Protein AF-A0A958R7R3-F1 (afdb_monomer_lite)

pLDDT: mean 90.33, std 13.27, range [42.0, 98.0]

S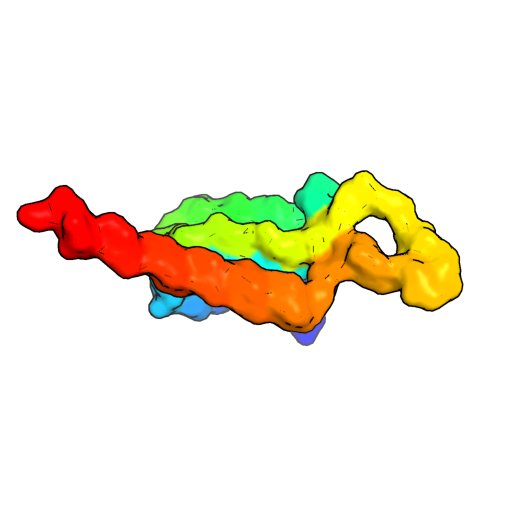equence (94 aa):
RWIAPLNKEKICLHAGKFKKILIVDECRQTGSLSESLVAMLIENKVSSEIEVLAAHDCFITLGVAAAEGLPSKEGIKEKIKSMISLQKKSLESL

Foldseek 3Di:
DDLPPDPLVVCLVVQLVDQAEEAFEADEPPPDCVVVNVVSNVVVVSNHHYDYDYFHPDDQDDDPCRCVRHCDPVNVVVVVVVVVVVVVVVVVPD

Structure (mmCIF, N/CA/C/O backbone):
data_AF-A0A958R7R3-F1
#
_entry.id   AF-A0A958R7R3-F1
#
loop_
_atom_site.group_PDB
_atom_site.id
_atom_site.type_symbol
_atom_site.label_atom_id
_atom_site.label_alt_id
_atom_site.label_comp_id
_atom_site.label_asym_id
_atom_site.label_entity_id
_atom_site.label_seq_id
_atom_site.pdbx_PDB_ins_code
_atom_site.Cartn_x
_atom_site.Cartn_y
_atom_site.Cartn_z
_atom_site.occupancy
_atom_site.B_iso_or_equiv
_atom_site.auth_seq_id
_atom_site.auth_comp_id
_atom_site.auth_asym_id
_atom_site.auth_atom_id
_atom_site.pdbx_PDB_model_num
ATOM 1 N N . ARG A 1 1 ? -14.880 1.634 -12.260 1.00 76.62 1 ARG A N 1
ATOM 2 C CA . ARG A 1 1 ? -14.138 2.326 -11.172 1.00 76.62 1 ARG A CA 1
ATOM 3 C C . ARG A 1 1 ? -13.183 3.306 -11.835 1.00 76.62 1 ARG A C 1
ATOM 5 O O . ARG A 1 1 ? -12.773 3.021 -12.949 1.00 76.62 1 ARG A O 1
ATOM 12 N N . TRP A 1 2 ? -12.868 4.417 -11.178 1.00 86.75 2 TRP A N 1
ATOM 13 C CA . TRP A 1 2 ? -11.984 5.459 -11.706 1.00 86.75 2 TRP A CA 1
ATOM 14 C C . TRP A 1 2 ? -10.827 5.667 -10.735 1.00 86.75 2 TRP A C 1
ATOM 16 O O . TRP A 1 2 ? -11.025 5.536 -9.526 1.00 86.75 2 TRP A O 1
ATOM 26 N N . ILE A 1 3 ? -9.648 5.975 -11.271 1.00 83.81 3 ILE A N 1
ATOM 27 C CA . ILE A 1 3 ? -8.456 6.299 -10.480 1.00 83.81 3 ILE A CA 1
ATOM 28 C C . ILE A 1 3 ? -8.461 7.774 -10.065 1.00 83.81 3 ILE A C 1
ATOM 30 O O . ILE A 1 3 ? -8.044 8.093 -8.961 1.00 83.81 3 ILE A O 1
ATOM 34 N N . ALA A 1 4 ? -8.987 8.670 -10.900 1.00 87.12 4 ALA A N 1
ATOM 35 C CA . ALA A 1 4 ? -9.105 10.085 -10.577 1.00 87.12 4 ALA A CA 1
ATOM 36 C C . ALA A 1 4 ? -10.425 10.664 -11.128 1.00 87.12 4 ALA A C 1
ATOM 38 O O . ALA A 1 4 ? -10.741 10.414 -12.292 1.00 87.12 4 ALA A O 1
ATOM 39 N N . PRO A 1 5 ? -11.192 11.426 -10.322 1.00 88.56 5 PRO A N 1
ATOM 40 C CA . PRO A 1 5 ? -11.014 11.608 -8.879 1.00 88.56 5 PRO A CA 1
ATOM 41 C C . PRO A 1 5 ? -11.390 10.337 -8.088 1.00 88.56 5 PRO A C 1
ATOM 43 O O . PRO A 1 5 ? -12.352 9.640 -8.419 1.00 88.56 5 PRO A O 1
ATOM 46 N N . LEU A 1 6 ? -10.647 10.039 -7.017 1.00 90.19 6 LEU A N 1
ATOM 47 C CA . LEU A 1 6 ? -10.985 8.951 -6.092 1.00 90.19 6 LEU A CA 1
ATOM 48 C C . LEU A 1 6 ? -12.211 9.306 -5.250 1.00 90.19 6 LEU A C 1
ATOM 50 O O . LEU A 1 6 ? -12.351 10.429 -4.765 1.00 90.19 6 LEU A O 1
ATOM 54 N N . ASN A 1 7 ? -13.056 8.310 -4.977 1.00 93.62 7 ASN A N 1
ATOM 55 C CA . ASN A 1 7 ? -14.109 8.446 -3.975 1.00 93.62 7 ASN A CA 1
ATOM 56 C C . ASN A 1 7 ? -13.518 8.248 -2.568 1.00 93.62 7 ASN A C 1
ATOM 58 O O . ASN A 1 7 ? -13.595 7.157 -1.998 1.00 93.62 7 ASN A O 1
ATOM 62 N N . LYS A 1 8 ? -12.889 9.309 -2.049 1.00 93.12 8 LYS A N 1
ATOM 63 C CA . LYS A 1 8 ? -12.173 9.311 -0.765 1.00 93.12 8 LYS A CA 1
ATOM 64 C C . LYS A 1 8 ? -13.065 8.848 0.389 1.00 93.12 8 LYS A C 1
ATOM 66 O O . LYS A 1 8 ? -12.685 7.960 1.143 1.00 93.12 8 LYS A O 1
ATOM 71 N N . GLU A 1 9 ? -14.283 9.380 0.463 1.00 93.88 9 GLU A N 1
ATOM 72 C CA . GLU A 1 9 ? -15.261 9.078 1.516 1.00 93.88 9 GLU A CA 1
ATOM 73 C C . GLU A 1 9 ? -15.576 7.582 1.602 1.00 93.88 9 GLU A C 1
ATOM 75 O O . GLU A 1 9 ? -15.462 6.976 2.669 1.00 93.88 9 GLU A O 1
ATOM 80 N N . LYS A 1 10 ? -15.925 6.950 0.471 1.00 94.81 10 LYS A N 1
ATOM 81 C CA . LYS A 1 10 ? -16.238 5.514 0.449 1.00 94.81 10 LYS A CA 1
ATOM 82 C C . LYS A 1 10 ? -15.021 4.658 0.780 1.00 94.81 10 LYS A C 1
ATOM 84 O O . LYS A 1 10 ? -15.187 3.630 1.437 1.00 94.81 10 LYS A O 1
ATOM 89 N N . ILE A 1 11 ? -13.828 5.062 0.335 1.00 95.19 11 ILE A N 1
ATOM 90 C CA . ILE A 1 11 ? -12.584 4.348 0.641 1.00 95.19 11 ILE A CA 1
ATOM 91 C C . ILE A 1 11 ? -12.313 4.404 2.144 1.00 95.19 11 ILE A C 1
ATOM 93 O O . ILE A 1 11 ? -12.220 3.347 2.759 1.00 95.19 11 ILE A O 1
ATOM 97 N N . CYS A 1 12 ? -12.271 5.594 2.748 1.00 95.75 12 CYS A N 1
ATOM 98 C CA . CYS A 1 12 ? -12.004 5.760 4.178 1.00 95.75 12 CYS A CA 1
ATOM 99 C C . CYS A 1 12 ? -13.051 5.045 5.045 1.00 95.75 12 CYS A C 1
ATOM 101 O O . CYS A 1 12 ? -12.687 4.340 5.984 1.00 95.75 12 CYS A O 1
ATOM 103 N N . LEU A 1 13 ? -14.340 5.138 4.686 1.00 95.81 13 LEU A N 1
ATOM 104 C CA . LEU A 1 13 ? -15.425 4.456 5.400 1.00 95.81 13 LEU A CA 1
ATOM 105 C C . LEU A 1 13 ? -15.264 2.929 5.409 1.00 95.81 13 LEU A C 1
ATOM 107 O O . LEU A 1 13 ? -15.595 2.275 6.397 1.00 95.81 13 LEU A O 1
ATOM 111 N N . HIS A 1 14 ? -14.820 2.331 4.301 1.00 95.94 14 HIS A N 1
ATOM 112 C CA . HIS A 1 14 ? -14.588 0.886 4.245 1.00 95.94 14 HIS A CA 1
ATOM 113 C C . HIS A 1 14 ? -13.264 0.488 4.886 1.00 95.94 14 HIS A C 1
ATOM 115 O O . HIS A 1 14 ? -13.235 -0.454 5.673 1.00 95.94 14 HIS A O 1
ATOM 121 N N . ALA A 1 15 ? -12.190 1.202 4.566 1.00 95.44 15 ALA A N 1
ATOM 122 C CA . ALA A 1 15 ? -10.847 0.926 5.048 1.00 95.44 15 ALA A CA 1
ATOM 123 C C . ALA A 1 15 ? -10.763 1.016 6.581 1.00 95.44 15 ALA A C 1
ATOM 125 O O . ALA A 1 15 ? -10.202 0.128 7.216 1.00 95.44 15 ALA A O 1
ATOM 126 N N . GLY A 1 16 ? -11.431 2.006 7.185 1.00 95.12 16 GLY A N 1
ATOM 127 C CA . GLY A 1 16 ? -11.469 2.201 8.638 1.00 95.12 16 GLY A CA 1
ATOM 128 C C . GLY A 1 16 ? -12.165 1.097 9.437 1.00 95.12 16 GLY A C 1
ATOM 129 O O . GLY A 1 16 ? -12.100 1.103 10.662 1.00 95.12 16 GLY A O 1
ATOM 130 N N . LYS A 1 17 ? -12.798 0.118 8.778 1.00 96.94 17 LYS A N 1
ATOM 131 C CA . LYS A 1 17 ? -13.341 -1.078 9.444 1.00 96.94 17 LYS A CA 1
ATOM 132 C C . LYS A 1 17 ? -12.266 -2.120 9.766 1.00 96.94 17 LYS A C 1
ATOM 134 O O . LYS A 1 17 ? -12.551 -3.081 10.478 1.00 96.94 17 LYS A O 1
ATOM 139 N N . PHE A 1 18 ? -11.054 -1.965 9.235 1.00 96.56 18 PHE A N 1
ATOM 140 C CA . PHE A 1 18 ? -9.980 -2.946 9.347 1.00 96.56 18 PHE A CA 1
ATOM 141 C C . PHE A 1 18 ? -8.812 -2.394 10.163 1.00 96.56 18 PHE A C 1
ATOM 143 O O . PHE A 1 18 ? -8.417 -1.244 10.008 1.00 96.56 18 PHE A O 1
ATOM 150 N N . LYS A 1 19 ? -8.210 -3.232 11.013 1.00 96.12 19 LYS A N 1
ATOM 151 C CA . LYS A 1 19 ? -7.040 -2.844 11.824 1.00 96.12 19 LYS A CA 1
ATOM 152 C C . LYS A 1 19 ? -5.758 -2.699 11.003 1.00 96.12 19 LYS A C 1
ATOM 154 O O . LYS A 1 19 ? -4.840 -2.011 11.431 1.00 96.12 19 LYS A O 1
ATOM 159 N N . LYS A 1 20 ? -5.684 -3.37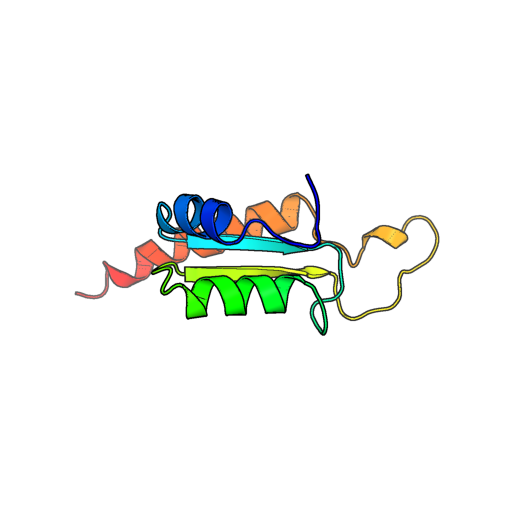7 9.857 1.00 96.94 20 LYS A N 1
ATOM 160 C CA . LYS A 1 20 ? -4.526 -3.391 8.964 1.00 96.94 20 LYS A CA 1
ATOM 161 C C . LYS A 1 20 ? -4.991 -3.219 7.524 1.00 96.94 20 LYS A C 1
ATOM 163 O O . LYS A 1 20 ? -5.995 -3.818 7.138 1.00 96.94 20 LYS A O 1
ATOM 168 N N . ILE A 1 21 ? -4.268 -2.423 6.749 1.00 97.56 21 ILE A N 1
ATOM 169 C CA . ILE A 1 21 ? -4.554 -2.120 5.347 1.00 97.56 21 ILE A CA 1
ATOM 170 C C . ILE A 1 21 ? -3.273 -2.341 4.548 1.00 97.56 21 ILE A C 1
ATOM 172 O O . ILE A 1 21 ? -2.244 -1.749 4.856 1.00 97.56 21 ILE A O 1
ATOM 176 N N . LEU A 1 22 ? -3.355 -3.163 3.502 1.00 98.00 22 LEU A N 1
ATOM 177 C CA . LEU A 1 22 ? -2.297 -3.301 2.505 1.00 98.00 22 LEU A CA 1
ATOM 178 C C . LEU A 1 22 ? -2.757 -2.642 1.203 1.00 98.00 22 LEU A C 1
ATOM 180 O O . LEU A 1 22 ? -3.743 -3.075 0.604 1.00 98.00 22 LEU A O 1
ATOM 184 N N . ILE A 1 23 ? -2.045 -1.605 0.774 1.00 97.38 23 ILE A N 1
ATOM 185 C CA . ILE A 1 23 ? -2.194 -1.002 -0.553 1.00 97.38 23 ILE A CA 1
ATOM 186 C C . ILE A 1 23 ? -1.264 -1.757 -1.503 1.00 97.38 23 ILE A C 1
ATOM 188 O O . ILE A 1 23 ? -0.096 -1.962 -1.185 1.00 97.38 23 ILE A O 1
ATOM 192 N N . VAL A 1 24 ? -1.778 -2.173 -2.659 1.00 97.38 24 VAL A N 1
ATOM 193 C CA . VAL A 1 24 ? -0.996 -2.853 -3.700 1.00 97.38 24 VAL A CA 1
ATOM 194 C C . VAL A 1 24 ? -1.052 -2.012 -4.969 1.00 97.38 24 VAL A C 1
ATOM 196 O O . VAL A 1 24 ? -2.149 -1.648 -5.395 1.00 97.38 24 VAL A O 1
ATOM 199 N N . ASP A 1 25 ? 0.107 -1.705 -5.547 1.00 96.12 25 ASP A N 1
ATOM 200 C CA . ASP A 1 25 ? 0.239 -0.833 -6.719 1.00 96.12 25 ASP A CA 1
ATOM 201 C C . ASP A 1 25 ? 1.251 -1.421 -7.714 1.00 96.12 25 ASP A C 1
ATOM 203 O O . ASP A 1 25 ? 2.341 -1.833 -7.335 1.00 96.12 25 ASP A O 1
ATOM 207 N N . GLU A 1 26 ? 0.900 -1.494 -8.995 1.00 95.06 26 GLU A N 1
ATOM 208 C CA . GLU A 1 26 ? 1.837 -1.925 -10.044 1.00 95.06 26 GLU A CA 1
ATOM 209 C C . GLU A 1 26 ? 2.804 -0.809 -10.458 1.00 95.06 26 GLU A C 1
ATOM 211 O O . GLU A 1 26 ? 3.802 -1.065 -11.132 1.00 95.06 26 GLU A O 1
ATOM 216 N N . CYS A 1 27 ? 2.511 0.434 -10.066 1.00 93.75 27 CYS A N 1
ATOM 217 C CA . CYS A 1 27 ? 3.415 1.550 -10.263 1.00 93.75 27 CYS A CA 1
ATOM 218 C C . CYS A 1 27 ? 4.652 1.414 -9.370 1.00 93.75 27 CYS A C 1
ATOM 220 O O . CYS A 1 27 ? 4.697 0.641 -8.412 1.00 93.75 27 CYS A O 1
ATOM 222 N N . ARG A 1 28 ? 5.654 2.232 -9.689 1.00 92.25 28 ARG A N 1
ATOM 223 C CA . ARG A 1 28 ? 6.864 2.420 -8.888 1.00 92.25 28 ARG A CA 1
ATOM 224 C C . ARG A 1 28 ? 6.542 2.767 -7.436 1.00 92.25 28 ARG A C 1
ATOM 226 O O . ARG A 1 28 ? 5.500 3.352 -7.139 1.00 92.25 28 ARG A O 1
ATOM 233 N N . GLN A 1 29 ? 7.459 2.443 -6.537 1.00 92.31 29 GLN A N 1
ATOM 234 C CA . GLN A 1 29 ? 7.312 2.784 -5.130 1.00 92.31 29 GLN A CA 1
ATOM 235 C C . GLN A 1 29 ? 7.298 4.301 -4.937 1.00 92.31 29 GLN A C 1
ATOM 237 O O . GLN A 1 29 ? 6.446 4.811 -4.213 1.00 92.31 29 GLN A O 1
ATOM 242 N N . THR A 1 30 ? 8.183 5.013 -5.634 1.00 93.69 30 THR A N 1
ATOM 243 C CA . THR A 1 30 ? 8.282 6.474 -5.557 1.00 93.69 30 THR A CA 1
ATOM 244 C C . THR A 1 30 ? 7.392 7.163 -6.594 1.00 93.69 30 THR A C 1
ATOM 246 O O . THR A 1 30 ? 7.398 6.800 -7.774 1.00 93.69 30 THR A O 1
ATOM 249 N N . GLY A 1 31 ? 6.676 8.217 -6.185 1.00 89.94 31 GLY A N 1
ATOM 250 C CA . GLY A 1 31 ? 5.894 9.071 -7.084 1.00 89.94 31 GLY A CA 1
ATOM 251 C C . GLY A 1 31 ? 4.598 8.431 -7.584 1.00 89.94 31 GLY A C 1
ATOM 252 O O . GLY A 1 31 ? 4.098 8.818 -8.643 1.00 89.94 31 GLY A O 1
ATOM 253 N N . SER A 1 32 ? 4.070 7.432 -6.874 1.00 93.06 32 SER A N 1
ATOM 254 C CA . SER A 1 32 ? 2.862 6.706 -7.271 1.00 93.06 32 SER A CA 1
ATOM 255 C C . SER A 1 32 ? 1.611 7.175 -6.538 1.00 93.06 32 SER A C 1
ATOM 257 O O . SER A 1 32 ? 1.643 7.873 -5.523 1.00 93.06 32 SER A O 1
ATOM 259 N N . LEU A 1 33 ? 0.454 6.755 -7.052 1.00 93.75 33 LEU A N 1
ATOM 260 C CA . LEU A 1 33 ? -0.835 7.035 -6.424 1.00 93.75 33 LEU A CA 1
ATOM 261 C C . LEU A 1 33 ? -0.920 6.444 -5.009 1.00 93.75 33 LEU A C 1
ATOM 263 O O . LEU A 1 33 ? -1.652 6.972 -4.168 1.00 93.75 33 LEU A O 1
ATOM 267 N N . SER A 1 34 ? -0.171 5.370 -4.738 1.00 95.38 34 SER A N 1
ATOM 268 C CA . SER A 1 34 ? -0.096 4.754 -3.416 1.00 95.38 34 SER A CA 1
ATOM 269 C C . SER A 1 34 ? 0.300 5.750 -2.315 1.00 95.38 34 SER A C 1
ATOM 271 O O . SER A 1 34 ? -0.307 5.728 -1.244 1.00 95.38 34 SER A O 1
ATOM 273 N N . GLU A 1 35 ? 1.192 6.706 -2.592 1.00 95.06 35 GLU A N 1
ATOM 274 C CA . GLU A 1 35 ? 1.580 7.758 -1.641 1.00 95.06 35 GLU A CA 1
ATOM 275 C C . GLU A 1 35 ? 0.395 8.677 -1.309 1.00 95.06 35 GLU A C 1
ATOM 277 O O . GLU A 1 35 ? 0.122 8.970 -0.143 1.00 95.06 35 GLU A O 1
ATOM 282 N N . SER A 1 36 ? -0.376 9.071 -2.329 1.00 93.44 36 SER A N 1
ATOM 283 C CA . SER A 1 36 ? -1.586 9.882 -2.147 1.00 93.44 36 SER A CA 1
ATOM 284 C C . SER A 1 36 ? -2.673 9.131 -1.372 1.00 93.44 36 SER A C 1
ATOM 286 O O . SER A 1 36 ? -3.376 9.732 -0.559 1.00 93.44 36 SER A O 1
ATOM 288 N N . LEU A 1 37 ? -2.800 7.815 -1.575 1.00 95.75 37 LEU A N 1
ATOM 289 C CA . LEU A 1 37 ? -3.719 6.973 -0.809 1.00 95.75 37 LEU A CA 1
ATOM 290 C C . LEU A 1 37 ? -3.322 6.890 0.667 1.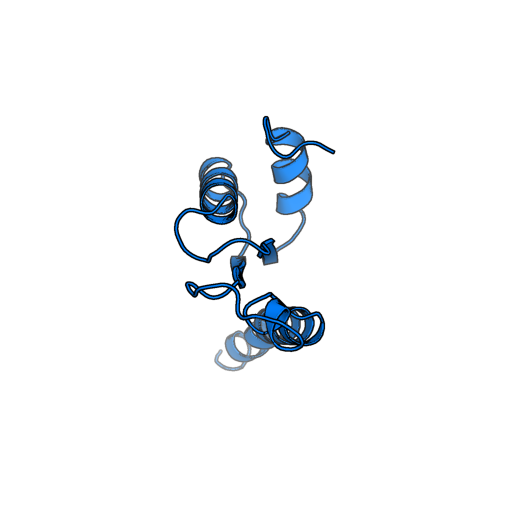00 95.75 37 LEU A C 1
ATOM 292 O O . LEU A 1 37 ? -4.193 7.019 1.528 1.00 95.75 37 LEU A O 1
ATOM 296 N N . VAL A 1 38 ? -2.032 6.710 0.962 1.00 96.81 38 VAL A N 1
ATOM 297 C CA . VAL A 1 38 ? -1.519 6.720 2.340 1.00 96.81 38 VAL A CA 1
ATOM 298 C C . VAL A 1 38 ? -1.810 8.066 3.002 1.00 96.81 38 VAL A C 1
ATOM 300 O O . VAL A 1 38 ? -2.426 8.093 4.068 1.00 96.81 38 VAL A O 1
ATOM 303 N N . ALA A 1 39 ? -1.452 9.176 2.347 1.00 96.19 39 ALA A N 1
ATOM 304 C CA . ALA A 1 39 ? -1.713 10.522 2.856 1.00 96.19 39 ALA A CA 1
ATOM 305 C C . ALA A 1 39 ? -3.209 10.742 3.126 1.00 96.19 39 ALA A C 1
ATOM 307 O O . ALA A 1 39 ? -3.588 11.135 4.226 1.00 96.19 39 ALA A O 1
ATOM 308 N N . MET A 1 40 ? -4.073 10.381 2.174 1.00 96.31 40 MET A N 1
ATOM 309 C CA . MET A 1 40 ? -5.525 10.480 2.321 1.00 96.31 40 MET A CA 1
ATOM 310 C C . MET A 1 40 ? -6.043 9.696 3.536 1.00 96.31 40 MET A C 1
ATOM 312 O O . MET A 1 40 ? -6.883 10.212 4.274 1.00 96.31 40 MET A O 1
ATOM 316 N N . LEU A 1 41 ? -5.591 8.456 3.752 1.00 97.38 41 LEU A N 1
ATOM 317 C CA . LEU A 1 41 ? -6.032 7.639 4.890 1.00 97.38 41 LEU A CA 1
ATOM 318 C C . LEU A 1 41 ? -5.588 8.250 6.229 1.00 97.38 41 LEU A C 1
ATOM 320 O O . LEU A 1 41 ? -6.384 8.300 7.170 1.00 97.38 41 LEU A O 1
ATOM 324 N N . ILE A 1 42 ? -4.356 8.764 6.295 1.00 96.75 42 ILE A N 1
ATOM 325 C CA . ILE A 1 42 ? -3.810 9.439 7.482 1.00 96.75 42 ILE A CA 1
ATOM 326 C C . ILE A 1 42 ? -4.574 10.738 7.772 1.00 96.75 42 ILE A C 1
ATOM 328 O O . ILE A 1 42 ? -5.025 10.946 8.898 1.00 96.75 42 ILE A O 1
ATOM 332 N N . GLU A 1 43 ? -4.787 11.586 6.763 1.00 96.88 43 GLU A N 1
ATOM 333 C CA . GLU A 1 43 ? -5.538 12.845 6.882 1.00 96.88 43 GLU A CA 1
ATOM 334 C C . GLU A 1 43 ? -6.974 12.619 7.374 1.00 96.88 43 GLU A C 1
ATOM 336 O O . GLU A 1 43 ? -7.502 13.398 8.168 1.00 96.88 43 GLU A O 1
ATOM 341 N N . ASN A 1 44 ? -7.597 11.513 6.954 1.00 95.88 44 ASN A N 1
ATOM 342 C CA . ASN A 1 44 ? -8.936 11.112 7.391 1.00 95.88 44 ASN A CA 1
ATOM 343 C C . ASN A 1 44 ? -8.945 10.354 8.731 1.00 95.88 44 ASN A C 1
ATOM 345 O O . ASN A 1 44 ? -9.985 9.827 9.127 1.00 95.88 44 ASN A O 1
ATOM 349 N N . LYS A 1 45 ? -7.813 10.309 9.448 1.00 95.19 45 LYS A N 1
ATOM 350 C CA . LYS A 1 45 ? -7.662 9.686 10.775 1.00 95.19 45 LY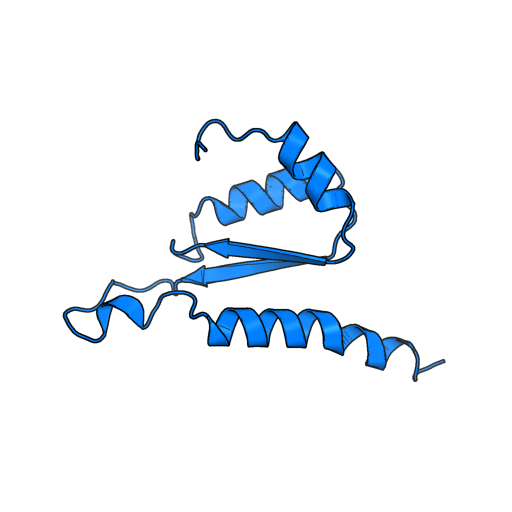S A CA 1
ATOM 351 C C . LYS A 1 45 ? -8.054 8.205 10.806 1.00 95.19 45 LYS A C 1
ATOM 353 O O . LYS A 1 45 ? -8.562 7.703 11.813 1.00 95.19 45 LYS A O 1
ATOM 358 N N . VAL A 1 46 ? -7.814 7.486 9.710 1.00 96.38 46 VAL A N 1
ATOM 359 C CA . VAL A 1 46 ? -8.036 6.039 9.657 1.00 96.38 46 VAL A CA 1
ATOM 360 C C . VAL A 1 46 ? -7.045 5.355 10.603 1.00 96.38 46 VAL A C 1
ATOM 362 O O . VAL A 1 46 ? -5.838 5.397 10.394 1.00 96.38 46 VAL A O 1
ATOM 365 N N . SER A 1 47 ? -7.560 4.744 11.674 1.00 93.38 47 SER A N 1
ATOM 366 C CA . SER A 1 47 ? -6.764 4.163 12.770 1.00 93.38 47 SER A CA 1
ATOM 367 C C . SER A 1 47 ? -6.288 2.738 12.461 1.00 93.38 47 SER A C 1
ATOM 369 O O . SER A 1 47 ? -6.518 1.807 13.235 1.00 93.38 47 SER A O 1
ATOM 371 N N . SER A 1 48 ? -5.660 2.563 11.302 1.00 95.19 48 SER A N 1
ATOM 372 C CA . SER A 1 48 ? -5.182 1.272 10.806 1.00 95.19 48 SER A CA 1
ATOM 373 C C . SER A 1 48 ? -3.668 1.294 10.624 1.00 95.19 48 SER A C 1
ATOM 375 O O . SER A 1 48 ? -3.088 2.323 10.291 1.00 95.19 48 SER A O 1
ATOM 377 N N . GLU A 1 49 ? -3.025 0.142 10.778 1.00 96.06 49 GLU A N 1
ATOM 378 C CA . GLU A 1 49 ? -1.650 -0.065 10.319 1.00 96.06 49 GLU A CA 1
ATOM 379 C C . GLU A 1 49 ? -1.660 -0.159 8.789 1.00 96.06 49 GLU A C 1
ATOM 381 O O . GLU A 1 49 ? -2.308 -1.047 8.229 1.00 96.06 49 GLU A O 1
ATOM 386 N N . ILE A 1 50 ? -1.004 0.786 8.116 1.00 97.06 50 ILE A N 1
ATOM 387 C CA . ILE A 1 50 ? -1.018 0.903 6.655 1.00 97.06 50 ILE A CA 1
ATOM 388 C C . ILE A 1 50 ? 0.355 0.516 6.119 1.00 97.06 50 ILE A C 1
ATOM 390 O O . ILE A 1 50 ? 1.364 1.089 6.519 1.00 97.06 50 ILE A O 1
ATOM 394 N N . GLU A 1 51 ? 0.376 -0.420 5.177 1.00 97.19 51 GLU A N 1
ATOM 395 C CA . GLU A 1 51 ? 1.568 -0.780 4.414 1.00 97.19 51 GLU A CA 1
ATOM 396 C C . GLU A 1 51 ? 1.294 -0.689 2.910 1.00 97.19 51 GLU A C 1
ATOM 398 O O . GLU A 1 51 ? 0.155 -0.839 2.457 1.00 97.19 51 GLU A O 1
ATOM 403 N N . VAL A 1 52 ? 2.352 -0.462 2.130 1.00 97.56 52 VAL A N 1
ATOM 404 C CA . VAL A 1 52 ? 2.309 -0.404 0.665 1.00 97.56 52 VAL A CA 1
ATOM 405 C C . VAL A 1 52 ? 3.209 -1.496 0.096 1.00 97.56 52 VAL A C 1
ATOM 407 O O . VAL A 1 52 ? 4.349 -1.658 0.529 1.00 97.56 52 VAL A O 1
ATOM 410 N N . LEU A 1 53 ? 2.699 -2.232 -0.888 1.00 97.69 53 LEU A N 1
ATOM 411 C CA . LEU A 1 53 ? 3.464 -3.134 -1.740 1.00 97.69 53 LEU A CA 1
ATOM 412 C C . LEU A 1 53 ? 3.348 -2.638 -3.185 1.00 97.69 53 LEU A C 1
ATOM 414 O O . LEU A 1 53 ? 2.336 -2.869 -3.847 1.00 97.69 53 LEU A O 1
ATOM 418 N N . ALA A 1 54 ? 4.378 -1.930 -3.632 1.00 97.06 54 ALA A N 1
ATOM 419 C CA . ALA A 1 54 ? 4.475 -1.357 -4.968 1.00 97.06 54 ALA A CA 1
ATOM 420 C C . ALA A 1 54 ? 5.507 -2.111 -5.823 1.00 97.06 54 ALA A C 1
ATOM 422 O O . ALA A 1 54 ? 6.250 -2.948 -5.299 1.00 97.06 54 ALA A O 1
ATOM 423 N N . ALA A 1 55 ? 5.570 -1.816 -7.121 1.00 96.12 55 ALA A N 1
ATOM 424 C CA . ALA A 1 55 ? 6.653 -2.302 -7.966 1.00 96.12 55 ALA A CA 1
ATOM 425 C C . ALA A 1 55 ? 7.993 -1.660 -7.581 1.00 96.12 55 ALA A C 1
ATOM 427 O O . ALA A 1 55 ? 8.049 -0.548 -7.048 1.00 96.12 55 ALA A O 1
ATOM 428 N N . HIS A 1 56 ? 9.091 -2.351 -7.884 1.00 94.12 56 HIS A N 1
ATOM 429 C CA . HIS A 1 56 ? 10.432 -1.818 -7.666 1.00 94.12 56 HIS A CA 1
ATOM 430 C C . HIS A 1 56 ? 10.667 -0.535 -8.481 1.00 94.12 56 HIS A C 1
ATOM 432 O O . HIS A 1 56 ? 10.181 -0.390 -9.605 1.00 94.12 56 HIS A O 1
ATOM 438 N N . ASP A 1 57 ? 11.486 0.374 -7.946 1.00 94.50 57 ASP A N 1
ATOM 439 C CA . ASP A 1 57 ? 11.931 1.586 -8.644 1.00 94.50 57 ASP A CA 1
ATOM 440 C C . ASP A 1 57 ? 12.978 1.251 -9.720 1.00 94.50 57 ASP A C 1
ATOM 442 O O . ASP A 1 57 ? 14.149 1.623 -9.647 1.00 94.50 57 ASP A O 1
ATOM 446 N N . CYS A 1 58 ? 12.555 0.518 -10.747 1.00 92.38 58 CYS A N 1
ATOM 447 C CA . CYS A 1 58 ? 13.401 0.052 -11.834 1.00 92.38 58 CYS A CA 1
ATOM 448 C C . CYS A 1 58 ? 12.758 0.297 -13.204 1.00 92.38 58 CYS A C 1
ATOM 450 O O . CYS A 1 58 ? 11.591 0.680 -13.339 1.00 92.38 58 CYS A O 1
ATOM 452 N N . PHE A 1 59 ? 13.544 0.100 -14.260 1.00 92.81 59 PHE A N 1
ATOM 453 C CA . PHE A 1 59 ? 12.994 0.004 -15.608 1.00 92.81 59 PHE A CA 1
ATOM 454 C C . PHE A 1 59 ? 12.238 -1.315 -15.778 1.00 92.81 59 PHE A C 1
ATOM 456 O O . PHE A 1 59 ? 12.607 -2.326 -15.180 1.00 92.81 59 PHE A O 1
ATOM 463 N N . ILE A 1 60 ? 11.203 -1.299 -16.619 1.00 92.06 60 ILE A N 1
ATOM 464 C CA . ILE A 1 60 ? 10.539 -2.527 -17.054 1.00 92.06 60 ILE A CA 1
ATOM 465 C C . ILE A 1 60 ? 11.496 -3.257 -17.992 1.00 92.06 60 ILE A C 1
ATOM 467 O O . ILE A 1 60 ? 11.954 -2.703 -18.994 1.00 92.06 60 ILE A O 1
ATOM 471 N N . THR A 1 61 ? 11.837 -4.487 -17.632 1.00 93.12 61 THR A N 1
ATOM 472 C CA . THR A 1 61 ? 12.675 -5.363 -18.450 1.00 93.12 61 THR A CA 1
ATOM 473 C C . THR A 1 61 ? 11.870 -5.911 -19.633 1.00 93.12 61 THR A C 1
ATOM 475 O O . THR A 1 61 ? 10.647 -5.797 -19.700 1.00 93.12 61 THR A O 1
ATOM 478 N N . LEU A 1 62 ? 12.560 -6.488 -20.615 1.00 96.06 62 LEU A N 1
ATOM 479 C CA . LEU A 1 62 ? 11.922 -6.999 -21.827 1.00 96.06 62 LEU A CA 1
ATOM 480 C C . LEU A 1 62 ? 11.605 -8.496 -21.718 1.00 96.06 62 LEU A C 1
ATOM 482 O O . LEU A 1 62 ? 12.258 -9.247 -20.992 1.00 96.06 62 LEU A O 1
ATOM 486 N N . GLY A 1 63 ? 10.628 -8.942 -22.509 1.00 94.81 63 GLY A N 1
ATOM 487 C CA . GLY A 1 63 ? 10.303 -10.359 -22.666 1.00 94.81 63 GLY A CA 1
ATOM 488 C C . GLY A 1 63 ? 9.772 -11.001 -21.384 1.00 94.81 63 GLY A C 1
ATOM 489 O O . GLY A 1 63 ? 8.942 -10.424 -20.686 1.00 94.81 63 GLY A O 1
ATOM 490 N N . VAL A 1 64 ? 10.248 -12.210 -21.080 1.00 93.50 64 VAL A N 1
ATOM 491 C CA . VAL A 1 64 ? 9.755 -13.028 -19.953 1.00 93.50 64 VAL A CA 1
ATOM 492 C C . VAL A 1 64 ? 9.958 -12.379 -18.582 1.00 93.50 64 VAL A C 1
ATOM 494 O O . VAL A 1 64 ? 9.244 -12.715 -17.646 1.00 93.50 64 VAL A O 1
ATOM 497 N N . ALA A 1 65 ? 10.895 -11.435 -18.472 1.00 93.00 65 ALA A N 1
ATOM 498 C CA . ALA A 1 65 ? 11.207 -10.753 -17.223 1.00 93.00 65 ALA A CA 1
ATOM 499 C C . ALA A 1 65 ? 10.342 -9.505 -16.976 1.00 93.00 65 ALA A C 1
ATOM 501 O O . ALA A 1 65 ? 10.463 -8.910 -15.910 1.00 93.00 65 ALA A O 1
ATOM 502 N N . ALA A 1 66 ? 9.473 -9.098 -17.913 1.00 93.31 66 ALA A N 1
ATOM 503 C CA . ALA A 1 66 ? 8.760 -7.816 -17.844 1.00 93.31 66 ALA A CA 1
ATOM 504 C C . ALA A 1 66 ? 7.928 -7.615 -16.562 1.00 93.31 66 ALA A C 1
ATOM 506 O O . ALA A 1 66 ? 7.667 -6.479 -16.170 1.00 93.31 66 ALA A O 1
ATOM 507 N N . ALA A 1 67 ? 7.532 -8.706 -15.900 1.00 93.00 67 ALA A N 1
ATOM 508 C CA . ALA A 1 67 ? 6.772 -8.687 -14.653 1.00 93.00 67 ALA A CA 1
ATOM 509 C C . ALA A 1 67 ? 7.626 -8.853 -13.379 1.00 93.00 67 ALA A C 1
ATOM 511 O O . ALA A 1 67 ? 7.075 -8.780 -12.286 1.00 93.00 67 ALA A O 1
ATOM 512 N N . GLU A 1 68 ? 8.943 -9.056 -13.486 1.00 93.19 68 GLU A N 1
ATOM 513 C CA . GLU A 1 68 ? 9.827 -9.386 -12.352 1.00 93.19 68 GLU A CA 1
ATOM 514 C C . GLU A 1 68 ? 9.829 -8.300 -11.263 1.00 93.19 68 GLU A C 1
ATOM 516 O O . GLU A 1 68 ? 9.969 -8.584 -10.077 1.00 93.19 68 GLU A O 1
ATOM 521 N N . GLY A 1 69 ? 9.656 -7.037 -11.664 1.00 92.25 69 GLY A N 1
ATOM 522 C CA . GLY A 1 69 ? 9.597 -5.901 -10.746 1.00 92.25 69 GLY A CA 1
ATOM 523 C C . GLY A 1 69 ? 8.216 -5.626 -10.148 1.00 92.25 69 GLY A C 1
ATOM 524 O O . GLY A 1 69 ? 8.116 -4.753 -9.291 1.00 92.25 69 GLY A O 1
ATOM 525 N N . LEU A 1 70 ? 7.161 -6.310 -10.605 1.00 96.00 70 LEU A N 1
ATOM 526 C CA . LEU A 1 70 ? 5.781 -6.052 -10.190 1.00 96.00 70 LEU A CA 1
ATOM 527 C C . LEU A 1 70 ? 5.422 -6.836 -8.916 1.00 96.00 70 LEU A C 1
ATOM 529 O O . LEU A 1 70 ? 5.955 -7.926 -8.689 1.00 96.00 70 LEU A O 1
ATOM 533 N N . PRO A 1 71 ? 4.456 -6.362 -8.107 1.00 96.44 71 PRO A N 1
ATOM 534 C CA . PRO A 1 71 ? 3.919 -7.154 -7.008 1.00 96.44 71 PRO A CA 1
ATOM 535 C C . PRO A 1 71 ? 3.341 -8.486 -7.497 1.00 96.44 71 PRO A C 1
ATOM 537 O O . PRO A 1 71 ? 2.351 -8.531 -8.230 1.00 96.44 71 PRO A O 1
ATOM 540 N N . SER A 1 72 ? 3.933 -9.593 -7.054 1.00 96.12 72 SER A N 1
ATOM 541 C CA . SER A 1 72 ? 3.430 -10.930 -7.364 1.00 96.12 72 SER A CA 1
ATOM 542 C C . SER A 1 72 ? 2.324 -11.350 -6.396 1.00 96.12 72 SER A C 1
ATOM 544 O O . SER A 1 72 ? 2.239 -10.894 -5.252 1.00 96.12 72 SER A O 1
ATOM 546 N N . LYS A 1 73 ? 1.473 -12.285 -6.828 1.00 97.12 73 LYS A N 1
ATOM 547 C CA . LYS A 1 73 ? 0.445 -12.895 -5.970 1.00 97.12 73 LYS A CA 1
ATOM 548 C C . LYS A 1 73 ? 1.059 -13.509 -4.708 1.00 97.12 73 LYS A C 1
ATOM 550 O O . LYS A 1 73 ? 0.480 -13.417 -3.626 1.00 97.12 73 LYS A O 1
ATOM 555 N N . GLU A 1 74 ? 2.209 -14.152 -4.849 1.00 97.31 74 GLU A N 1
ATOM 556 C CA . GLU A 1 74 ? 2.957 -14.774 -3.760 1.00 97.31 74 GLU A CA 1
ATOM 557 C C . GLU A 1 74 ? 3.515 -13.708 -2.812 1.00 97.31 74 GLU A C 1
ATOM 559 O O . GLU A 1 74 ? 3.266 -13.802 -1.610 1.00 97.31 74 GLU A O 1
ATOM 564 N N . GLY A 1 75 ? 4.106 -12.634 -3.346 1.00 96.75 75 GLY A N 1
ATOM 565 C CA . GLY A 1 75 ? 4.577 -11.495 -2.557 1.00 96.75 75 GLY A CA 1
ATOM 566 C C . GLY A 1 75 ? 3.457 -10.812 -1.764 1.00 96.75 75 GLY A C 1
ATOM 567 O O . GLY A 1 75 ? 3.618 -10.526 -0.578 1.00 96.75 75 GLY A O 1
ATOM 568 N N . ILE A 1 76 ? 2.269 -10.644 -2.359 1.00 97.94 76 ILE A N 1
ATOM 569 C CA . ILE A 1 76 ? 1.087 -10.116 -1.654 1.00 97.94 76 ILE A CA 1
ATOM 570 C C . ILE A 1 76 ? 0.702 -11.030 -0.480 1.00 97.94 76 ILE A C 1
ATOM 572 O O . ILE A 1 76 ? 0.459 -10.551 0.629 1.00 97.9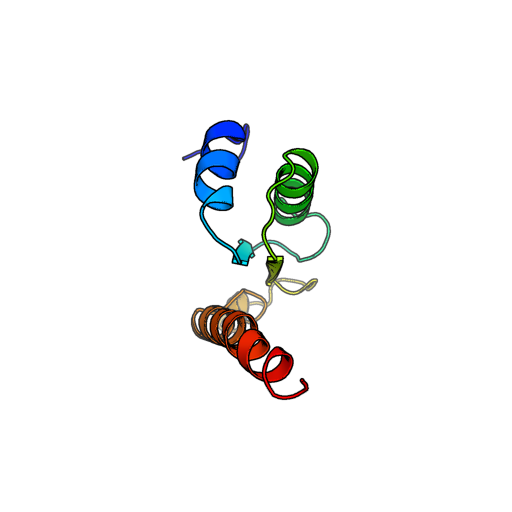4 76 ILE A O 1
ATOM 576 N N . LYS A 1 77 ? 0.658 -12.356 -0.683 1.00 97.88 77 LYS A N 1
ATOM 577 C CA . LYS A 1 77 ? 0.330 -13.312 0.393 1.00 97.88 77 LYS A CA 1
ATOM 578 C C . LYS A 1 77 ? 1.362 -13.277 1.517 1.00 97.88 77 LYS A C 1
ATOM 580 O O . LYS A 1 77 ? 0.983 -13.354 2.684 1.00 97.88 77 LYS A O 1
ATOM 585 N N . GLU A 1 78 ? 2.646 -13.211 1.182 1.00 97.38 78 GLU A N 1
ATOM 586 C CA . GLU A 1 78 ? 3.735 -13.139 2.159 1.00 97.38 78 GLU A CA 1
ATOM 587 C C . GLU A 1 78 ? 3.648 -11.862 2.987 1.00 97.38 78 GLU A C 1
ATOM 589 O O . GLU A 1 78 ? 3.695 -11.931 4.217 1.00 97.38 78 GLU A O 1
ATOM 594 N N . LYS A 1 79 ? 3.394 -10.725 2.332 1.00 97.25 79 LYS A N 1
ATOM 595 C CA . LYS A 1 79 ? 3.198 -9.443 3.007 1.00 97.25 79 LYS A CA 1
ATOM 596 C C . LYS A 1 79 ? 1.999 -9.467 3.953 1.00 97.25 79 LYS A C 1
ATOM 598 O O . LYS A 1 79 ? 2.098 -9.051 5.104 1.00 97.25 79 LYS A O 1
ATOM 603 N N . ILE A 1 80 ? 0.874 -10.034 3.518 1.00 96.75 80 ILE A N 1
ATOM 604 C CA . ILE A 1 80 ? -0.301 -10.209 4.383 1.00 96.75 80 ILE A CA 1
ATOM 605 C C . ILE A 1 80 ? 0.041 -11.088 5.597 1.00 96.75 80 ILE A C 1
ATOM 607 O O . ILE A 1 80 ? -0.319 -10.752 6.726 1.00 96.75 80 ILE A O 1
ATOM 611 N N . LYS A 1 81 ? 0.762 -12.200 5.397 1.00 96.19 81 LYS A N 1
ATOM 612 C CA . LYS A 1 81 ? 1.189 -13.077 6.499 1.00 96.19 81 LYS A CA 1
ATOM 613 C C . LYS A 1 81 ? 2.098 -12.352 7.491 1.00 96.19 81 LYS A C 1
ATOM 615 O O . LYS A 1 81 ? 1.890 -12.524 8.690 1.00 96.19 81 LYS A O 1
ATOM 620 N N . SER A 1 82 ? 3.065 -11.555 7.025 1.00 96.00 82 SER A N 1
ATOM 621 C CA . SER A 1 82 ? 3.958 -10.794 7.910 1.00 96.00 82 SER A CA 1
ATOM 622 C C . SER A 1 82 ? 3.191 -9.753 8.719 1.00 96.00 82 SER A C 1
ATOM 624 O O . SER A 1 82 ? 3.392 -9.636 9.925 1.00 96.00 82 SER A O 1
ATOM 626 N N . MET A 1 83 ? 2.249 -9.055 8.081 1.00 94.88 83 MET A N 1
ATOM 627 C CA . MET A 1 83 ? 1.389 -8.087 8.754 1.00 94.88 83 MET A CA 1
ATOM 628 C C . MET A 1 83 ? 0.545 -8.761 9.843 1.00 94.88 83 MET A C 1
ATOM 630 O O . MET A 1 83 ? 0.403 -8.216 10.932 1.00 94.88 83 MET A O 1
ATOM 634 N N . ILE A 1 84 ? 0.011 -9.961 9.612 1.00 93.12 84 ILE A N 1
ATOM 635 C CA . ILE A 1 84 ? -0.815 -10.658 10.614 1.00 93.12 84 ILE A CA 1
ATOM 636 C C . ILE A 1 84 ? 0.038 -11.283 11.736 1.00 93.12 84 ILE A C 1
ATOM 638 O O . ILE A 1 84 ? -0.358 -11.239 12.901 1.00 93.12 84 ILE A O 1
ATOM 642 N N . SER A 1 85 ? 1.206 -11.856 11.427 1.00 81.62 85 SER A N 1
ATOM 643 C CA . SER A 1 85 ? 2.017 -12.611 12.399 1.00 81.62 85 SER A CA 1
ATOM 644 C C . SER A 1 85 ? 2.670 -11.742 13.480 1.00 81.62 85 SER A C 1
ATOM 646 O O . SER A 1 85 ? 2.862 -12.213 14.604 1.00 81.62 85 SER A O 1
ATOM 648 N N . LEU A 1 86 ? 2.930 -10.461 13.193 1.00 62.19 86 LEU A N 1
ATOM 649 C CA . LEU A 1 86 ? 3.494 -9.496 14.147 1.00 62.19 86 LEU A CA 1
ATOM 650 C C . LEU A 1 86 ? 2.605 -9.243 15.382 1.00 62.19 86 LEU A C 1
ATOM 652 O O . LEU A 1 86 ? 3.099 -8.735 16.384 1.00 62.19 86 LEU A O 1
ATOM 656 N N . GLN A 1 87 ? 1.329 -9.655 15.379 1.00 54.97 87 GLN A N 1
ATOM 657 C CA . GLN A 1 87 ? 0.468 -9.557 16.566 1.00 54.97 87 GLN A CA 1
ATOM 658 C C . GLN A 1 87 ? 0.824 -10.539 17.693 1.00 54.97 87 GLN A C 1
ATOM 660 O O . GLN A 1 87 ? 0.493 -10.260 18.843 1.00 54.97 87 GLN A O 1
ATOM 665 N N . LYS A 1 88 ? 1.499 -11.667 17.416 1.00 51.28 88 LYS A N 1
ATOM 666 C CA . LYS A 1 88 ? 1.777 -12.672 18.462 1.00 51.28 88 LYS A CA 1
ATOM 667 C C . LYS A 1 88 ? 2.906 -12.280 19.421 1.00 51.28 88 LYS A C 1
ATOM 669 O O . LYS A 1 88 ? 2.836 -12.631 20.590 1.00 51.28 88 LYS A O 1
ATOM 674 N N . LYS A 1 89 ? 3.902 -11.504 18.978 1.00 51.22 89 LYS A N 1
ATOM 675 C CA . LYS A 1 89 ? 5.065 -11.149 19.818 1.00 51.22 89 LYS A CA 1
ATOM 676 C C . LYS A 1 89 ? 4.782 -10.109 20.908 1.00 51.22 89 LYS A C 1
ATOM 678 O O . LYS A 1 89 ? 5.538 -10.040 21.864 1.00 51.22 89 LYS A O 1
ATOM 683 N N . SER A 1 90 ? 3.716 -9.316 20.786 1.00 47.97 90 SER A N 1
ATOM 684 C CA . SER A 1 90 ? 3.379 -8.273 21.772 1.00 47.97 90 SER A CA 1
ATOM 685 C C . SER A 1 90 ? 2.654 -8.805 23.015 1.00 47.97 90 SER A C 1
ATOM 687 O O . SER A 1 90 ? 2.528 -8.069 23.988 1.00 47.97 90 SER A O 1
ATOM 689 N N . LEU A 1 91 ? 2.138 -10.037 22.981 1.00 51.34 91 LEU A N 1
ATOM 690 C CA . LEU A 1 91 ? 1.360 -10.632 24.077 1.00 51.34 91 LEU A CA 1
ATOM 691 C C . LEU A 1 91 ? 2.173 -11.612 24.937 1.00 51.34 91 LEU A C 1
ATOM 693 O O . LEU A 1 91 ? 1.688 -12.022 25.981 1.00 51.34 91 LEU A O 1
ATOM 697 N N . GLU A 1 92 ? 3.396 -11.962 24.530 1.00 53.44 92 GLU A N 1
ATOM 698 C CA . GLU A 1 92 ? 4.289 -12.879 25.266 1.00 53.44 92 GLU A CA 1
ATOM 699 C C . GLU A 1 92 ? 5.393 -12.142 26.055 1.00 53.44 92 GLU A C 1
ATOM 701 O O . GLU A 1 92 ? 6.337 -12.765 26.532 1.00 53.44 92 GLU A O 1
ATOM 706 N N . SER A 1 93 ? 5.298 -10.813 26.189 1.00 46.59 93 SER A N 1
ATOM 707 C CA . SER A 1 93 ? 6.258 -9.980 26.936 1.00 46.59 93 SER A CA 1
ATOM 708 C C . SER A 1 93 ? 5.623 -9.147 28.063 1.00 46.59 93 SER A C 1
ATOM 710 O O . SER A 1 93 ? 6.164 -8.102 28.424 1.00 46.59 93 SER A O 1
ATOM 712 N N . LEU A 1 94 ? 4.481 -9.590 28.596 1.00 42.00 94 LEU A N 1
ATOM 713 C CA . LEU A 1 94 ? 3.858 -9.121 29.843 1.00 42.00 94 LEU A CA 1
ATOM 714 C C . LEU A 1 94 ? 3.561 -10.334 30.729 1.00 42.00 94 LEU A C 1
ATOM 716 O O . LEU A 1 94 ? 3.536 -10.146 31.963 1.00 42.00 94 LEU A O 1
#

Secondary structure (DSSP, 8-state):
--SSS--HHHHHHHHTTSSEEEEEEEEESTTSHHHHHHHHHHHTT--SEEEEEEE-SSPPPSGGGTTTTSPPHHHHHHHHHHHHHTTSTTSS--

Radius of gyration: 15.61 Å; chains: 1; bounding box: 30×28×52 Å

=== Feature glossary ===
The features interleaved in this record are:

— What the protein is —

Sequence gives the chain of amino acids in standard one-letter code (A=alanine, C=cysteine, …, Y=tyrosine), read N→C. It is the only feature that is directly encoded by the gene; all structural features are derived from the folded form of this sequence.

Database cross-references. InterPro integrates a dozen domain/family signature databases into unified entries with residue-range hits. GO terms attach function/process/location labels with evidence codes. CATH codes position the fold in a four-level structural taxonomy. Organism is the NCBI-taxonomy species name.

— Where its atoms are —

Atomic coordinates in PDBx/mmCIF format — the same representation the Protein Data Bank distributes. Each line of the _atom_site loop places one backbone atom in Cartesian space (units: ångströms, origin: arbitrary).

The six renders are orthographic views along the three Cartesian axes in both directions. Representation (cartoon, sticks, or surface) and color scheme (sequence-rainbow or by-chain) vary across proteins so the training set covers all the common visualization conventions.

— Local backbone conformation —

Eight-state secondary structure (DSSP): H is the canonical α-helix, G the tighter 3₁₀-helix, I the wider π-helix; E/B are β-structure, T and S are turns and bends, and '-' is everything else. DSSP derives these from the pattern of main-chain N–H···O=C hydrogen bonds, not from the sequence.

P-SEA three-state annotation labels each residue as helix, strand, or coil based purely on the geometry of the Cα trace. It serves as a fallback when the full backbone (and thus DSSP) is unavailable.

The φ/ψ torsion pair specifies the backbone conformation at each residue. φ rotates about the N–Cα bond, ψ about the Cα–C bond. Steric clashes forbid most of the (φ, ψ) plane — the allowed regions (α-helix basin, β-sheet basin, left-handed helix) are the Ramachandran-allowed regions.

— Global shape and packing —

The geometric summary reports three shape descriptors. Rg (radius of gyration) measures how spread out the Cα atoms are about their centre of mass; compact globular proteins have small Rg, elongated or unfolded ones large. Cα contacts (<8 Å, |i−j|>4) count long-range residue pairs in spatial proximity — high for tightly packed folds, near zero for rods or random coil. The bounding-box extents give the protein's footprint along x, y, z in Å.

Solvent-accessible surface area (SASA) is the area in Å² traced out by the centre of a 1.4 Å probe sphere (a water molecule) rolled over the protein's van der Waals surface (Shrake–Rupley / Lee–Richards construction). Buried residues have near-zero SASA; fully exposed residues can exceed 200 Å². The total SASA scales roughly with the number of surface residues.

The contact map is a binary N×N matrix image: pixel (i, j) is dark where Cα_i and Cα_j are within 8 Å and |i−j|>4. Because the |i−j|>4 filter removes local helical contacts, off-diagonal stripes parallel to the main diagonal indicate parallel β-sheets; stripes perpendicular to it indicate antiparallel β-sheets. The Ramachandran plot scatters every residue's (φ, ψ) pair against the sterically allowed regions. The PAE heatmap renders the predicted-aligned-error matrix.

— Structural neighborhood —

3Di is Foldseek's structural alphabet. Each residue is assigned one of twenty discrete states based on how its Cα sits relative 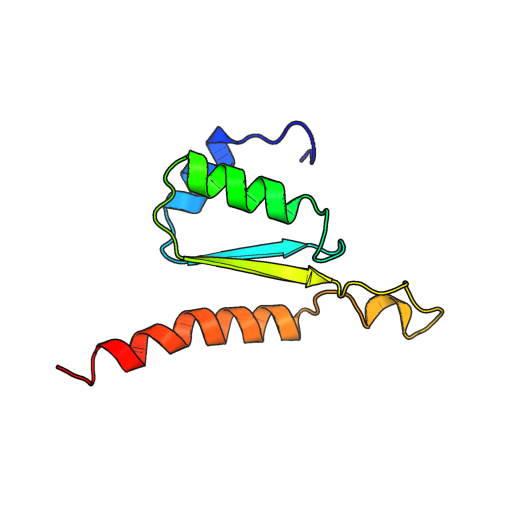to its spatial (not sequential) neighbors. Aligning 3Di strings finds structural homologs roughly as well as full 3D superposition, but orders of magnitude faster.

Nearest PDB neighbors are the top structural matches found by Foldseek when searching this structure against the entire Protein Data Bank. Each hit reports a TM-score (0 to 1; >0.5 almost always implies the same fold) and an E-value. These are *structural* homologs — they may share no detectable sequence similarity.

— Confidence and disorder —

For AlphaFold models, the B-factor field carries pLDDT — the model's own estimate of local accuracy on a 0–100 scale. Regions with pLDDT<50 should be treated as essentially unmodeled; they often correspond to intrinsically disordered segments.

Crystallographic B-factors measure how much each atom's electron density is smeared out, in Å². They rise in mobile loops and surface residues and fall in the buried interior. In AlphaFold models this column is repurposed to hold pLDDT instead.

Predicted aligned error is AlphaFold's pairwise confidence. Unlike pLDDT (per-residue), PAE is per-residue-pair and captures whether two parts of the structure are correctly placed relative to each other. Units are ångströms of expected positional error.